Protein AF-A0A7W1NT52-F1 (afdb_monomer_lite)

Structure (mmCIF, N/CA/C/O backbone):
data_AF-A0A7W1NT52-F1
#
_entry.id   AF-A0A7W1NT52-F1
#
loop_
_atom_site.group_PDB
_atom_site.id
_atom_site.type_symbol
_atom_site.label_atom_id
_atom_site.label_alt_id
_atom_site.label_comp_id
_atom_site.label_asym_id
_atom_site.label_entity_id
_atom_site.label_seq_id
_atom_site.pdbx_PDB_ins_code
_atom_site.Cartn_x
_atom_site.Cartn_y
_atom_site.Cartn_z
_atom_site.occupancy
_atom_site.B_iso_or_equiv
_atom_site.auth_seq_id
_atom_site.auth_comp_id
_atom_site.auth_asym_id
_atom_site.auth_atom_id
_atom_site.pdbx_PDB_model_num
ATOM 1 N N . MET A 1 1 ? 29.237 7.570 -41.589 1.00 37.91 1 MET A N 1
ATOM 2 C CA . MET A 1 1 ? 29.027 6.290 -40.876 1.00 37.91 1 MET A CA 1
ATOM 3 C C . MET A 1 1 ? 29.055 6.660 -39.394 1.00 37.91 1 MET A C 1
ATOM 5 O O . MET A 1 1 ? 30.131 6.863 -38.875 1.00 37.91 1 MET A O 1
ATOM 9 N N . LEU A 1 2 ? 27.978 7.107 -38.749 1.00 36.03 2 LEU A N 1
ATOM 10 C CA . LEU A 1 2 ? 26.720 6.442 -38.398 1.00 36.03 2 LEU A CA 1
ATOM 11 C C . LEU A 1 2 ? 25.630 7.530 -38.279 1.00 36.03 2 LEU A C 1
ATOM 13 O O . LEU A 1 2 ? 25.849 8.532 -37.605 1.00 36.03 2 LEU A O 1
ATOM 17 N N . LYS A 1 3 ? 24.495 7.368 -38.970 1.00 36.72 3 LYS A N 1
ATOM 18 C CA . LYS A 1 3 ? 23.335 8.267 -38.841 1.00 36.72 3 LYS A CA 1
ATOM 19 C C . LYS A 1 3 ? 22.674 8.052 -37.479 1.00 36.72 3 LYS A C 1
ATOM 21 O O . LYS A 1 3 ? 22.601 6.914 -37.019 1.00 36.72 3 LYS A O 1
ATOM 26 N N . GLU A 1 4 ? 22.200 9.145 -36.886 1.00 48.59 4 GLU A N 1
ATOM 27 C CA . GLU A 1 4 ? 21.410 9.182 -35.657 1.00 48.59 4 GLU A CA 1
ATOM 28 C C . GLU A 1 4 ? 20.364 8.065 -35.639 1.00 48.59 4 GLU A C 1
ATOM 30 O O . GLU A 1 4 ? 19.497 7.951 -36.507 1.00 48.59 4 GLU A O 1
ATOM 35 N N . MET A 1 5 ? 20.515 7.185 -34.657 1.00 44.88 5 MET A N 1
ATOM 36 C CA . MET A 1 5 ? 19.676 6.018 -34.476 1.00 44.88 5 MET A CA 1
ATOM 37 C C . MET A 1 5 ? 18.491 6.441 -33.606 1.00 44.88 5 MET A C 1
ATOM 39 O O . MET A 1 5 ? 18.629 6.578 -32.393 1.00 44.88 5 MET A O 1
ATOM 43 N N . ASP A 1 6 ? 17.343 6.695 -34.237 1.00 48.03 6 ASP A N 1
ATOM 44 C CA . ASP A 1 6 ? 16.089 7.054 -33.566 1.00 48.03 6 ASP A CA 1
ATOM 45 C C . ASP A 1 6 ? 15.544 5.862 -32.760 1.00 48.03 6 ASP A C 1
ATOM 47 O O . ASP A 1 6 ? 14.789 5.003 -33.234 1.00 48.03 6 ASP A O 1
ATOM 51 N N . TRP A 1 7 ? 15.968 5.813 -31.501 1.00 44.84 7 TRP A N 1
ATOM 52 C CA . TRP A 1 7 ? 15.524 4.833 -30.522 1.00 44.84 7 TRP A CA 1
ATOM 53 C C . TRP A 1 7 ? 14.024 4.948 -30.222 1.00 44.84 7 TRP A C 1
ATOM 55 O O . TRP A 1 7 ? 13.396 3.943 -29.898 1.00 44.84 7 TRP A O 1
ATOM 65 N N . HIS A 1 8 ? 13.394 6.117 -30.354 1.00 46.62 8 HIS A N 1
ATOM 66 C CA . HIS A 1 8 ? 11.992 6.293 -29.962 1.00 46.62 8 HIS A CA 1
ATOM 67 C C . HIS A 1 8 ? 11.011 5.587 -30.903 1.00 46.62 8 HIS A C 1
ATOM 69 O O . HIS A 1 8 ? 9.984 5.074 -30.444 1.00 46.62 8 HIS A O 1
ATOM 75 N N . SER A 1 9 ? 11.342 5.472 -32.187 1.00 50.09 9 SER A N 1
ATOM 76 C CA . SER A 1 9 ? 10.497 4.791 -33.176 1.00 50.09 9 SER A CA 1
ATOM 77 C C . SER A 1 9 ? 10.554 3.260 -33.082 1.00 50.09 9 SER A C 1
ATOM 79 O O . SER A 1 9 ? 9.537 2.592 -33.272 1.00 50.09 9 SER A O 1
ATOM 81 N N . ARG A 1 10 ? 11.699 2.674 -32.700 1.00 51.69 10 ARG A N 1
ATOM 82 C CA . ARG A 1 10 ? 11.870 1.207 -32.592 1.00 51.69 10 ARG A CA 1
ATOM 83 C C . ARG A 1 10 ? 11.274 0.588 -31.325 1.00 51.69 10 ARG A C 1
ATOM 85 O O . ARG A 1 10 ? 10.858 -0.570 -31.346 1.00 51.69 10 ARG A O 1
ATOM 92 N N . LEU A 1 11 ? 11.193 1.336 -30.226 1.00 53.31 11 LEU A N 1
ATOM 93 C CA . LEU A 1 11 ? 10.737 0.793 -28.936 1.00 53.31 11 LEU A CA 1
ATOM 94 C C . LEU A 1 11 ? 9.200 0.708 -28.826 1.00 53.31 11 LEU A C 1
ATOM 96 O O . LEU A 1 11 ? 8.691 0.006 -27.952 1.00 53.31 11 LEU A O 1
ATOM 100 N N . LYS A 1 12 ? 8.445 1.352 -29.732 1.00 50.16 12 LYS A N 1
ATOM 101 C CA . LYS A 1 12 ? 6.966 1.324 -29.748 1.00 50.16 12 LYS A CA 1
ATOM 102 C C . LYS A 1 12 ? 6.375 -0.061 -30.074 1.00 50.16 12 LYS A C 1
ATOM 104 O O . LYS A 1 12 ? 5.257 -0.359 -29.653 1.00 50.16 12 LYS A O 1
ATOM 109 N N . GLY A 1 13 ? 7.124 -0.924 -30.767 1.00 44.62 13 GLY A N 1
ATOM 110 C CA . GLY A 1 13 ? 6.667 -2.252 -31.205 1.00 44.62 13 GLY A CA 1
ATOM 111 C C . GLY A 1 13 ? 7.054 -3.429 -30.301 1.00 44.62 13 GLY A C 1
ATOM 112 O O . GLY A 1 13 ? 6.566 -4.533 -30.512 1.00 44.62 13 GLY A O 1
ATOM 113 N N . CYS A 1 14 ? 7.913 -3.237 -29.294 1.00 45.72 14 CYS A N 1
ATOM 114 C CA . CYS A 1 14 ? 8.490 -4.361 -28.555 1.00 45.72 14 CYS A CA 1
ATOM 115 C C . CYS A 1 14 ? 7.636 -4.739 -27.331 1.00 45.72 14 CYS A C 1
ATOM 117 O O . CYS A 1 14 ? 7.600 -4.005 -26.340 1.00 45.72 14 CYS A O 1
ATOM 119 N N . GLU A 1 15 ? 6.972 -5.899 -27.359 1.00 51.81 15 GLU A N 1
ATOM 120 C CA . GLU A 1 15 ? 6.165 -6.396 -26.227 1.00 51.81 15 GLU A CA 1
ATOM 121 C C . GLU A 1 15 ? 6.958 -6.505 -24.917 1.00 51.81 15 GLU A C 1
ATOM 123 O O . GLU A 1 15 ? 6.442 -6.206 -23.841 1.00 51.81 15 GLU A O 1
ATOM 128 N N . LYS A 1 16 ? 8.254 -6.818 -25.013 1.00 44.66 16 LYS A N 1
ATOM 129 C CA . LYS A 1 16 ? 9.175 -6.897 -23.869 1.00 44.66 16 LYS A CA 1
ATOM 130 C C . LYS A 1 16 ? 9.352 -5.549 -23.157 1.00 44.66 16 LYS A C 1
ATOM 132 O O . LYS A 1 16 ? 9.469 -5.505 -21.936 1.00 44.66 16 LYS A O 1
ATOM 137 N N . ILE A 1 17 ? 9.310 -4.444 -23.904 1.00 50.50 17 ILE A N 1
ATOM 138 C CA . ILE A 1 17 ? 9.387 -3.078 -23.359 1.00 50.50 17 ILE A CA 1
ATOM 139 C C . ILE A 1 17 ? 8.026 -2.642 -22.809 1.00 50.50 17 ILE A C 1
ATOM 141 O O . ILE A 1 17 ? 7.959 -1.983 -21.771 1.00 50.50 17 ILE A O 1
ATOM 145 N N . LYS A 1 18 ? 6.928 -3.072 -23.443 1.00 48.53 18 LYS A N 1
ATOM 146 C CA . LYS A 1 18 ? 5.565 -2.860 -22.928 1.00 48.53 18 LYS A CA 1
ATOM 147 C C . LYS A 1 18 ? 5.356 -3.536 -21.567 1.00 48.53 18 LYS A C 1
ATOM 149 O O . LYS A 1 18 ? 4.701 -2.947 -20.713 1.00 48.53 18 LYS A O 1
ATOM 154 N N . ALA A 1 19 ? 5.942 -4.713 -21.337 1.00 49.25 19 ALA A N 1
ATOM 155 C CA . ALA A 1 19 ? 5.846 -5.437 -20.066 1.00 49.25 19 ALA A CA 1
ATOM 156 C C . ALA A 1 19 ? 6.569 -4.731 -18.901 1.00 49.25 19 ALA A C 1
ATOM 158 O O . ALA 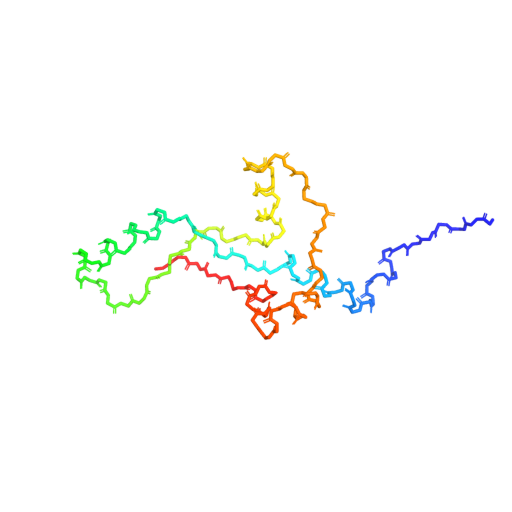A 1 19 ? 6.032 -4.680 -17.801 1.00 49.25 19 ALA A O 1
ATOM 159 N N . VAL A 1 20 ? 7.749 -4.139 -19.136 1.00 52.03 20 VAL A N 1
ATOM 160 C CA . VAL A 1 20 ? 8.455 -3.317 -18.126 1.00 52.03 20 VAL A CA 1
ATOM 161 C C . VAL A 1 20 ? 7.679 -2.027 -17.839 1.00 52.03 20 VAL A C 1
ATOM 163 O O . VAL A 1 20 ? 7.519 -1.634 -16.686 1.00 52.03 20 VAL A O 1
ATOM 166 N N . ARG A 1 21 ? 7.144 -1.384 -18.887 1.00 50.41 21 ARG A N 1
ATOM 167 C CA . ARG A 1 21 ? 6.358 -0.146 -18.769 1.00 50.41 21 ARG A CA 1
ATOM 168 C C . ARG A 1 21 ? 5.003 -0.360 -18.077 1.00 50.41 21 ARG A C 1
ATOM 170 O O . ARG A 1 21 ? 4.521 0.548 -17.409 1.00 50.41 21 ARG A O 1
ATOM 177 N N . ARG A 1 22 ? 4.399 -1.549 -18.202 1.00 53.09 22 ARG A N 1
ATOM 178 C CA . ARG A 1 22 ? 3.128 -1.911 -17.545 1.00 53.09 22 ARG A CA 1
ATOM 179 C C . ARG A 1 22 ? 3.235 -1.921 -16.018 1.00 53.09 22 ARG A C 1
ATOM 181 O O . ARG A 1 22 ? 2.360 -1.361 -15.372 1.00 53.09 22 ARG A O 1
ATOM 188 N N . THR A 1 23 ? 4.313 -2.469 -15.453 1.00 58.84 23 THR A N 1
ATOM 189 C CA . THR A 1 23 ? 4.494 -2.563 -13.992 1.00 58.84 23 THR A CA 1
ATOM 190 C C . THR A 1 23 ? 4.611 -1.190 -13.318 1.00 58.84 23 THR A C 1
ATOM 192 O O . THR A 1 23 ? 4.113 -0.988 -12.213 1.00 58.84 23 THR A O 1
ATOM 195 N N . LEU A 1 24 ? 5.251 -0.225 -13.984 1.00 63.03 24 LEU A N 1
ATOM 196 C CA . LEU A 1 24 ? 5.460 1.126 -13.449 1.00 63.03 24 LEU A CA 1
ATOM 197 C C . LEU A 1 24 ? 4.239 2.051 -13.620 1.00 63.03 24 LEU A C 1
ATOM 199 O O . LEU A 1 24 ? 4.067 2.978 -12.832 1.00 63.03 24 LEU A O 1
ATOM 203 N N . ASN A 1 25 ? 3.359 1.748 -14.579 1.00 68.56 25 ASN A N 1
ATOM 204 C CA . ASN A 1 25 ? 2.112 2.482 -14.826 1.00 68.56 25 ASN A CA 1
ATOM 205 C C . ASN A 1 25 ? 0.897 1.934 -14.056 1.00 68.56 25 ASN A C 1
ATOM 207 O O . ASN A 1 25 ? -0.209 2.451 -14.211 1.00 68.56 25 ASN A O 1
ATOM 211 N N . ALA A 1 26 ? 1.070 0.877 -13.261 1.00 77.44 26 ALA A N 1
ATOM 212 C CA . ALA A 1 26 ? 0.012 0.355 -12.407 1.00 77.44 26 ALA A CA 1
ATOM 213 C C . ALA A 1 26 ? -0.322 1.338 -11.272 1.00 77.44 26 ALA A C 1
ATOM 215 O O . ALA A 1 26 ? 0.555 2.046 -10.776 1.00 77.44 26 ALA A O 1
ATOM 216 N N . TRP A 1 27 ? -1.584 1.371 -10.841 1.00 81.19 27 TRP A N 1
ATOM 217 C CA . TRP A 1 27 ? -2.010 2.197 -9.709 1.00 81.19 27 TRP A CA 1
ATOM 218 C C . TRP A 1 27 ? -1.640 1.547 -8.378 1.00 81.19 27 TRP A C 1
ATOM 220 O O . TRP A 1 27 ? -1.895 0.363 -8.166 1.00 81.19 27 TRP A O 1
ATOM 230 N N . ARG A 1 28 ? -1.096 2.338 -7.455 1.00 79.38 28 ARG A N 1
ATOM 231 C CA . ARG A 1 28 ? -0.859 1.948 -6.065 1.00 79.38 28 ARG A CA 1
ATOM 232 C C . ARG A 1 28 ? -1.854 2.667 -5.169 1.00 79.38 28 ARG A C 1
ATOM 234 O O . ARG A 1 28 ? -1.757 3.874 -4.956 1.00 79.38 28 ARG A O 1
ATOM 241 N N . SER A 1 29 ? -2.777 1.890 -4.619 1.00 77.06 29 SER A N 1
ATOM 242 C CA . SER A 1 29 ? -3.595 2.313 -3.486 1.00 77.06 29 SER A CA 1
ATOM 243 C C . SER A 1 29 ? -2.806 1.981 -2.221 1.00 77.06 29 SER A C 1
ATOM 245 O O . SER A 1 29 ? -2.805 0.837 -1.779 1.00 77.06 29 SER A O 1
ATOM 247 N N . TRP A 1 30 ? -2.009 2.940 -1.750 1.00 79.50 30 TRP A N 1
ATOM 248 C CA . TRP A 1 30 ? -1.205 2.815 -0.531 1.00 79.50 30 T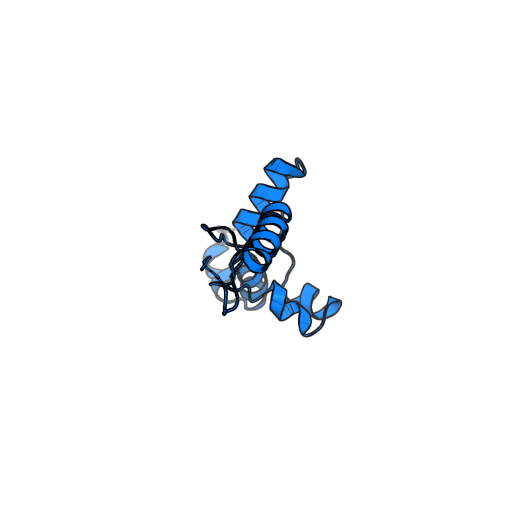RP A CA 1
ATOM 249 C C . TRP A 1 30 ? -1.928 3.505 0.627 1.00 79.50 30 TRP A C 1
ATOM 251 O O . TRP A 1 30 ? -2.698 4.428 0.385 1.00 79.50 30 TRP A O 1
ATOM 261 N N . SER A 1 31 ? -1.654 3.091 1.853 1.00 82.81 31 SER A N 1
ATOM 262 C CA . SER A 1 31 ? -2.137 3.690 3.098 1.00 82.81 31 SER A CA 1
ATOM 263 C C . SER A 1 31 ? -1.048 3.538 4.152 1.00 82.81 31 SER A C 1
ATOM 265 O O . SER A 1 31 ? -0.210 2.627 4.077 1.00 82.81 31 SER A O 1
ATOM 267 N N . HIS A 1 32 ? -1.016 4.442 5.126 1.00 85.00 32 HIS A N 1
ATOM 268 C CA . HIS A 1 32 ? -0.115 4.284 6.256 1.00 85.00 32 HIS A CA 1
ATOM 269 C C . HIS A 1 32 ? -0.703 3.289 7.263 1.00 85.00 32 HIS A C 1
ATOM 271 O O . HIS A 1 32 ? -1.901 3.296 7.532 1.00 85.00 32 HIS A O 1
ATOM 277 N N . ILE A 1 33 ? 0.139 2.462 7.890 1.00 86.88 33 ILE A N 1
ATOM 278 C CA . ILE A 1 33 ? -0.333 1.437 8.839 1.00 86.88 33 ILE A CA 1
ATOM 279 C C . ILE A 1 33 ? -1.104 2.028 10.030 1.00 86.88 33 ILE A C 1
ATOM 281 O O . ILE A 1 33 ? -1.995 1.386 10.572 1.00 86.88 33 ILE A O 1
ATOM 285 N N . THR A 1 34 ? -0.809 3.265 10.435 1.00 86.06 34 THR A N 1
ATOM 286 C CA . THR A 1 34 ? -1.578 3.919 11.507 1.00 86.06 34 THR A CA 1
ATOM 287 C C . THR A 1 34 ? -2.972 4.335 11.050 1.00 86.06 34 THR A C 1
ATOM 289 O O . THR A 1 34 ? -3.875 4.363 11.876 1.00 86.06 34 THR A O 1
ATOM 292 N N . GLU A 1 35 ? -3.154 4.656 9.765 1.00 85.25 35 GLU A N 1
ATOM 293 C CA . GLU A 1 35 ? -4.470 4.964 9.195 1.00 85.25 35 GLU A CA 1
ATOM 294 C C . GLU A 1 35 ? -5.331 3.698 9.162 1.00 85.25 35 GLU A C 1
ATOM 296 O O . GLU A 1 35 ? -6.494 3.751 9.544 1.00 85.25 35 GLU A O 1
ATOM 301 N N . GLU A 1 36 ? -4.739 2.548 8.819 1.00 88.06 36 GLU A N 1
ATOM 302 C CA . GLU A 1 36 ? -5.395 1.233 8.896 1.00 88.06 36 GLU A CA 1
ATOM 303 C C . GLU A 1 36 ? -5.878 0.921 10.315 1.00 88.06 36 GLU A C 1
ATOM 305 O O . GLU A 1 36 ? -7.047 0.613 10.538 1.00 88.06 36 GLU A O 1
ATOM 310 N N . VAL A 1 37 ? -4.982 1.030 11.302 1.00 90.19 37 VAL A N 1
ATOM 311 C CA . VAL A 1 37 ? -5.311 0.745 12.706 1.00 90.19 37 VAL A CA 1
ATOM 312 C C . VAL A 1 37 ? -6.387 1.699 13.221 1.00 90.19 37 VAL A C 1
ATOM 314 O O . VAL A 1 37 ? -7.324 1.256 13.882 1.00 90.19 37 VAL A O 1
ATOM 317 N N . ALA A 1 38 ? -6.294 2.989 12.893 1.00 88.62 38 ALA A N 1
ATOM 318 C CA . ALA A 1 38 ? -7.310 3.968 13.261 1.00 88.62 38 ALA A CA 1
ATOM 319 C C . ALA A 1 38 ? -8.672 3.654 12.622 1.00 88.62 38 ALA A C 1
ATOM 321 O O . ALA A 1 38 ? -9.698 3.792 13.284 1.00 88.62 38 ALA A O 1
ATOM 322 N N . LEU A 1 39 ? -8.690 3.186 11.370 1.00 89.19 39 LEU A N 1
ATOM 323 C CA . LEU A 1 39 ? -9.924 2.803 10.688 1.00 89.19 39 LEU A CA 1
ATOM 324 C C . LEU A 1 39 ? -10.561 1.557 11.310 1.00 89.19 39 LEU A C 1
ATOM 326 O O . LEU A 1 39 ? -11.780 1.515 11.459 1.00 89.19 39 LEU A O 1
ATOM 330 N N . TYR A 1 40 ? -9.760 0.570 11.727 1.00 89.62 40 TYR A N 1
ATOM 331 C CA . TYR A 1 40 ? -10.274 -0.583 12.470 1.00 89.62 40 TYR A CA 1
ATOM 332 C C . TYR A 1 40 ? -10.886 -0.173 13.808 1.00 89.62 40 TYR A C 1
ATOM 334 O O . TYR A 1 40 ? -11.973 -0.637 14.139 1.00 89.62 40 TYR A O 1
ATOM 342 N N . LEU A 1 41 ? -10.223 0.709 14.561 1.00 92.44 41 LEU A N 1
ATOM 343 C CA . LEU A 1 41 ? -10.770 1.227 15.818 1.00 92.44 41 LEU A CA 1
ATOM 344 C C . LEU A 1 41 ? -12.088 1.976 15.582 1.00 92.44 41 LEU A C 1
ATOM 346 O O . LEU A 1 41 ? -13.074 1.687 16.251 1.00 92.44 41 LEU A O 1
ATOM 350 N N . PHE A 1 42 ? -12.143 2.841 14.567 1.00 90.00 42 PHE A N 1
ATOM 351 C CA . PHE A 1 42 ? -13.369 3.536 14.169 1.00 90.00 42 PHE A CA 1
ATOM 352 C C . PHE A 1 42 ? -14.507 2.564 13.817 1.00 90.00 42 PHE A C 1
ATOM 354 O O . PHE A 1 42 ? -15.627 2.732 14.292 1.00 90.00 42 PHE A O 1
ATOM 361 N N . ALA A 1 43 ? -14.219 1.525 13.030 1.00 90.44 43 ALA A N 1
ATOM 362 C CA . ALA A 1 43 ? -15.209 0.523 12.638 1.00 90.44 43 ALA A CA 1
ATOM 363 C C . ALA A 1 43 ? -15.733 -0.306 13.821 1.00 90.44 43 ALA A C 1
ATOM 365 O O . ALA A 1 43 ? -16.872 -0.765 13.790 1.00 90.44 43 ALA A O 1
ATOM 366 N N . LEU A 1 44 ? -14.917 -0.508 14.859 1.00 91.19 44 LEU A N 1
ATOM 367 C CA . LEU A 1 44 ? -15.326 -1.205 16.080 1.00 91.19 44 LEU A CA 1
ATOM 368 C C . LEU A 1 44 ? -16.144 -0.314 17.027 1.00 91.19 44 LEU A C 1
ATOM 370 O O . LEU A 1 44 ? -16.982 -0.827 17.767 1.00 91.19 44 LEU A O 1
ATOM 374 N N . GLU A 1 45 ? -15.903 0.997 17.025 1.00 93.31 45 GLU A N 1
ATOM 375 C CA . GLU A 1 45 ? -16.577 1.960 17.906 1.00 93.31 45 GLU A CA 1
ATOM 376 C C . GLU A 1 45 ? -17.912 2.464 17.338 1.00 93.31 45 GLU A C 1
ATOM 378 O O . GLU A 1 45 ? -18.861 2.695 18.092 1.00 93.31 45 GLU A O 1
ATOM 383 N N . ASP A 1 46 ? -18.015 2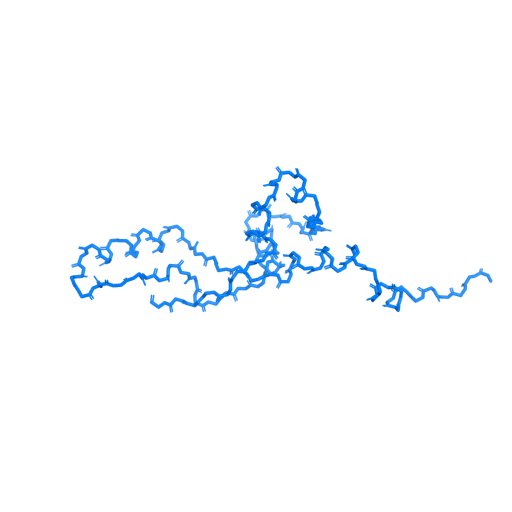.625 16.018 1.00 90.50 46 ASP A N 1
ATOM 384 C CA . ASP A 1 46 ? -19.199 3.173 15.360 1.00 90.50 46 ASP A CA 1
ATOM 385 C C . ASP A 1 46 ? -20.094 2.073 14.772 1.00 90.50 46 ASP A C 1
ATOM 387 O O . ASP A 1 46 ? -19.863 1.562 13.678 1.00 90.50 46 ASP A O 1
ATOM 391 N N . GLN A 1 47 ? -21.196 1.767 15.465 1.00 87.12 47 GLN A N 1
ATOM 392 C CA . GLN A 1 47 ? -22.183 0.768 15.027 1.00 87.12 47 GLN A CA 1
ATOM 393 C C . GLN A 1 47 ? -22.899 1.112 13.706 1.00 87.12 47 GLN A C 1
ATOM 395 O O . GLN A 1 47 ? -23.654 0.288 13.188 1.00 87.12 47 GLN A O 1
ATOM 400 N N . ARG A 1 48 ? -22.709 2.317 13.151 1.00 89.94 48 ARG A N 1
ATOM 401 C CA . ARG A 1 48 ? -23.226 2.681 11.820 1.00 89.94 48 ARG A CA 1
ATOM 402 C C . ARG A 1 48 ? -22.381 2.086 10.694 1.00 89.94 48 ARG A C 1
ATOM 404 O O . ARG A 1 48 ? -22.869 1.985 9.566 1.00 89.94 48 ARG A O 1
ATOM 411 N N . VAL A 1 49 ? -21.141 1.686 10.980 1.00 86.81 49 VAL A N 1
ATOM 412 C CA . VAL A 1 49 ? -20.282 0.983 10.025 1.00 86.81 49 VAL A CA 1
ATOM 413 C C . VAL A 1 49 ? -20.831 -0.428 9.833 1.00 86.81 49 VAL A C 1
ATOM 415 O O . VAL A 1 49 ? -20.775 -1.266 10.726 1.00 86.81 49 VAL A O 1
ATOM 418 N N . SER A 1 50 ? -21.412 -0.671 8.661 1.00 81.81 50 SER A N 1
ATOM 419 C CA . SER A 1 50 ? -22.096 -1.929 8.322 1.00 81.81 50 SER A CA 1
ATOM 420 C C . SER A 1 50 ? -21.535 -2.611 7.072 1.00 81.81 50 SER A C 1
ATOM 422 O O . SER A 1 50 ? -21.773 -3.799 6.872 1.00 81.81 50 SER A O 1
ATOM 424 N N . ASP A 1 51 ? -20.737 -1.889 6.283 1.00 84.88 51 ASP A N 1
ATOM 425 C CA . ASP A 1 51 ? -20.102 -2.353 5.051 1.00 84.88 51 ASP A CA 1
ATOM 426 C C . ASP A 1 51 ? -18.575 -2.176 5.113 1.00 84.88 51 ASP A C 1
ATOM 428 O O . ASP A 1 51 ? -18.033 -1.512 5.999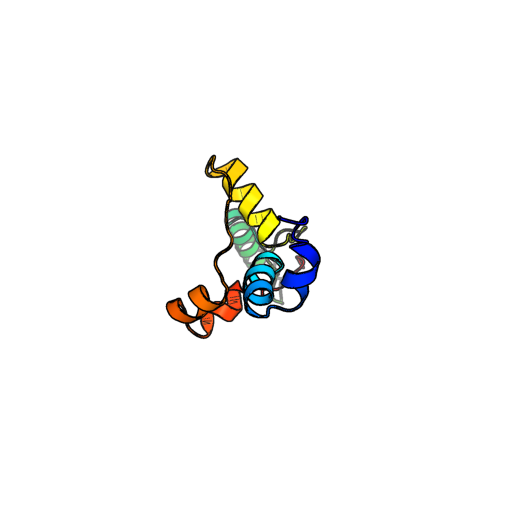 1.00 84.88 51 ASP A O 1
ATOM 432 N N . GLY A 1 52 ? -17.859 -2.783 4.162 1.00 83.25 52 GLY A N 1
ATOM 433 C CA . GLY A 1 52 ? -16.401 -2.690 4.084 1.00 83.25 52 GLY A CA 1
ATOM 434 C C . GLY A 1 52 ? -15.909 -1.267 3.800 1.00 83.25 52 GLY A C 1
ATOM 435 O O . GLY A 1 52 ? -16.366 -0.627 2.854 1.00 83.25 52 GLY A O 1
ATOM 436 N N . LEU A 1 53 ? -14.930 -0.808 4.584 1.00 84.31 53 LEU A N 1
ATOM 437 C CA . LEU A 1 53 ? -14.278 0.493 4.419 1.00 84.31 53 LEU A CA 1
ATOM 438 C C . LEU A 1 53 ? -12.985 0.361 3.608 1.00 84.31 53 LEU A C 1
ATOM 440 O O . LEU A 1 53 ? -12.215 -0.587 3.792 1.00 84.31 53 LEU A O 1
ATOM 444 N N . ASN A 1 54 ? -12.716 1.327 2.726 1.00 84.31 54 ASN A N 1
ATOM 445 C CA . ASN A 1 54 ? -11.478 1.341 1.945 1.00 84.31 54 ASN A CA 1
ATOM 446 C C . ASN A 1 54 ? -10.394 2.138 2.665 1.00 84.31 54 ASN A C 1
ATOM 448 O O . ASN A 1 54 ? -10.315 3.363 2.542 1.00 84.31 54 ASN A O 1
ATOM 452 N N . ALA A 1 55 ? -9.498 1.423 3.330 1.00 81.50 55 ALA A N 1
ATOM 453 C CA . ALA A 1 55 ? -8.308 1.990 3.938 1.00 81.50 55 ALA A CA 1
ATOM 454 C C . ALA A 1 55 ? -7.242 2.284 2.865 1.00 81.50 55 ALA A C 1
ATOM 456 O O . ALA A 1 55 ? -6.337 1.507 2.581 1.00 81.50 55 ALA A O 1
ATOM 457 N N . THR A 1 56 ? -7.416 3.388 2.145 1.00 81.81 56 THR A N 1
ATOM 458 C CA . THR A 1 56 ? -6.499 3.796 1.072 1.00 81.81 56 THR A CA 1
ATOM 459 C C . THR A 1 56 ? -6.298 5.298 1.120 1.00 81.81 56 THR A C 1
ATOM 461 O O . THR A 1 56 ? -7.233 6.041 1.414 1.00 81.81 56 THR A O 1
ATOM 464 N N . ALA A 1 57 ? -5.089 5.766 0.818 1.00 80.31 57 ALA A N 1
ATOM 465 C CA . ALA A 1 57 ? -4.804 7.189 0.765 1.00 80.31 57 ALA A CA 1
ATOM 466 C C . ALA A 1 57 ? -5.712 7.884 -0.273 1.00 80.31 57 ALA A C 1
ATOM 468 O O . ALA A 1 57 ? -5.960 7.334 -1.351 1.00 80.31 57 ALA A O 1
ATOM 469 N N . PRO A 1 58 ? -6.160 9.124 -0.004 1.00 76.69 58 PRO A N 1
ATOM 470 C CA . PRO A 1 58 ? -7.124 9.839 -0.846 1.00 76.69 58 PRO A CA 1
ATOM 471 C C . PRO A 1 58 ? -6.615 10.134 -2.260 1.00 76.69 58 PRO A C 1
ATOM 473 O O . PRO A 1 58 ? -7.408 10.308 -3.183 1.00 76.69 58 PRO A O 1
ATOM 476 N N . ASN A 1 59 ? -5.295 10.158 -2.443 1.00 80.31 59 ASN A N 1
ATOM 477 C CA . ASN A 1 59 ? -4.644 10.422 -3.718 1.00 80.31 59 ASN A CA 1
ATOM 478 C C . ASN A 1 59 ? -3.807 9.204 -4.133 1.00 80.31 59 ASN A C 1
ATOM 480 O O . ASN A 1 59 ? -2.600 9.182 -3.875 1.00 80.31 59 ASN A O 1
ATOM 484 N N . PRO A 1 60 ? -4.415 8.174 -4.754 1.00 80.12 60 PRO A N 1
ATOM 485 C CA . PRO A 1 60 ? -3.660 7.051 -5.291 1.00 80.12 60 PRO A CA 1
ATOM 486 C C . PRO A 1 60 ? -2.703 7.556 -6.373 1.00 80.12 60 PRO A C 1
ATOM 488 O O . PRO A 1 60 ? -3.074 8.374 -7.216 1.00 80.12 60 PRO A O 1
ATOM 491 N N . ILE A 1 61 ? -1.476 7.048 -6.360 1.00 83.56 61 ILE A N 1
ATOM 492 C CA . ILE A 1 61 ? -0.417 7.417 -7.306 1.00 83.56 61 ILE A CA 1
ATOM 493 C C . ILE A 1 61 ? 0.003 6.198 -8.121 1.00 83.56 61 ILE A C 1
ATOM 495 O O . ILE A 1 61 ? -0.257 5.054 -7.739 1.00 83.56 61 ILE A O 1
ATOM 499 N N . ILE A 1 62 ? 0.645 6.418 -9.265 1.00 84.25 62 ILE A N 1
ATOM 500 C CA . ILE A 1 62 ? 1.193 5.306 -10.051 1.00 84.25 62 ILE A CA 1
ATOM 501 C C . ILE A 1 62 ? 2.447 4.734 -9.378 1.00 84.25 62 ILE A C 1
ATOM 503 O O . ILE A 1 62 ? 3.175 5.442 -8.675 1.00 84.25 62 ILE A O 1
ATOM 507 N N . SER A 1 63 ? 2.716 3.449 -9.603 1.00 81.56 63 SER A N 1
ATOM 508 C CA . SER A 1 63 ? 3.840 2.714 -9.010 1.00 81.56 63 SER A CA 1
ATOM 509 C C . SER A 1 63 ? 5.192 3.398 -9.210 1.00 81.56 63 SER A C 1
ATOM 511 O O . SER A 1 63 ? 6.016 3.369 -8.297 1.00 81.56 63 SER A O 1
ATOM 513 N N . GLU A 1 64 ? 5.417 4.044 -10.357 1.00 80.81 64 GLU A N 1
ATOM 514 C CA . GLU A 1 64 ? 6.62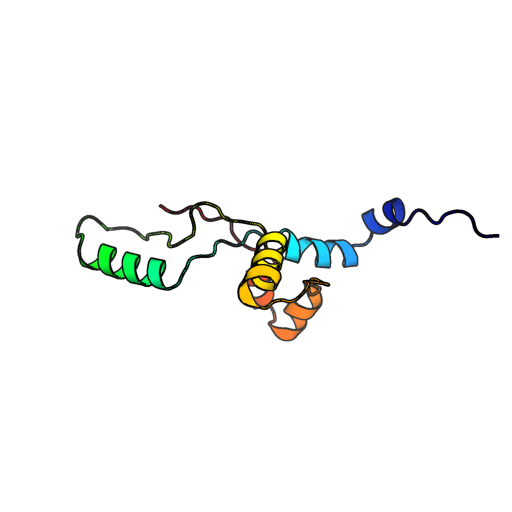4 4.839 -10.618 1.00 80.81 64 GLU A CA 1
ATOM 515 C C . GLU A 1 64 ? 6.791 5.998 -9.627 1.00 80.81 64 GLU A C 1
ATOM 517 O O . GLU A 1 64 ? 7.841 6.141 -9.002 1.00 80.81 64 GLU A O 1
ATOM 522 N N . GLN A 1 65 ? 5.736 6.792 -9.436 1.00 83.25 65 GLN A N 1
ATOM 523 C CA . GLN A 1 65 ? 5.737 7.920 -8.505 1.00 83.25 65 GLN A CA 1
ATOM 524 C C . GLN A 1 65 ? 5.927 7.438 -7.069 1.00 83.25 65 GLN A C 1
ATOM 526 O O . GLN A 1 65 ? 6.725 8.009 -6.329 1.00 83.25 65 GLN A O 1
ATOM 531 N N . PHE A 1 66 ? 5.248 6.353 -6.688 1.00 83.56 66 PHE A N 1
ATOM 532 C CA . PHE A 1 66 ? 5.408 5.750 -5.366 1.00 83.56 66 PHE A CA 1
ATOM 533 C C . PHE A 1 66 ? 6.854 5.310 -5.115 1.00 83.56 66 PHE A C 1
ATOM 535 O O . PHE A 1 66 ? 7.429 5.635 -4.078 1.00 83.56 66 PHE A O 1
ATOM 542 N N . ALA A 1 67 ? 7.460 4.603 -6.072 1.00 81.50 67 ALA A N 1
ATOM 543 C CA . ALA A 1 67 ? 8.831 4.124 -5.948 1.00 81.50 67 ALA A CA 1
ATOM 544 C C . ALA A 1 67 ? 9.840 5.279 -5.856 1.00 81.50 67 ALA A C 1
ATOM 546 O O . ALA A 1 67 ? 10.770 5.200 -5.057 1.00 81.50 67 ALA A O 1
ATOM 547 N N . ASN A 1 68 ? 9.632 6.361 -6.612 1.00 83.00 68 ASN A N 1
ATOM 548 C CA . ASN A 1 68 ? 10.482 7.552 -6.554 1.00 83.00 68 ASN A CA 1
ATOM 549 C C . ASN A 1 68 ? 10.353 8.287 -5.213 1.00 83.00 68 ASN A C 1
ATOM 551 O O . ASN A 1 68 ? 11.368 8.633 -4.612 1.00 83.00 68 ASN A O 1
ATOM 555 N N . HIS A 1 69 ? 9.130 8.480 -4.706 1.00 85.94 69 HIS A N 1
ATOM 556 C CA . HIS A 1 69 ? 8.924 9.086 -3.389 1.00 85.94 69 HIS A CA 1
ATOM 557 C C . HIS A 1 69 ? 9.576 8.253 -2.286 1.00 85.94 69 HIS A C 1
ATOM 559 O O . HIS A 1 69 ? 10.308 8.797 -1.465 1.00 85.94 69 HIS A O 1
ATOM 565 N N . LEU A 1 70 ? 9.382 6.932 -2.299 1.00 84.62 70 LEU A N 1
ATOM 566 C CA . LEU A 1 70 ? 9.991 6.037 -1.318 1.00 84.62 70 LEU A CA 1
ATOM 567 C C . LEU A 1 70 ? 11.524 6.077 -1.390 1.00 84.62 70 LEU A C 1
ATOM 569 O O . LEU A 1 70 ? 12.198 6.168 -0.363 1.00 84.62 70 LEU A O 1
ATOM 573 N N . SER A 1 71 ? 12.089 6.022 -2.599 1.00 83.75 71 SER A N 1
ATOM 574 C CA . SER A 1 71 ? 13.538 5.978 -2.769 1.00 83.75 71 SER A CA 1
ATOM 575 C C . SER A 1 71 ? 14.200 7.282 -2.329 1.00 83.75 71 SER A C 1
ATOM 577 O O . SER A 1 71 ? 15.222 7.238 -1.650 1.00 83.75 71 SER A O 1
ATOM 579 N N . MET A 1 72 ? 13.608 8.430 -2.668 1.00 84.44 72 MET A N 1
ATOM 580 C CA . MET A 1 72 ? 14.146 9.746 -2.330 1.00 84.44 72 MET A CA 1
ATOM 581 C C . MET A 1 72 ? 13.912 10.115 -0.865 1.00 84.44 72 MET A C 1
ATOM 583 O O . MET A 1 72 ? 14.853 10.526 -0.194 1.00 84.44 72 MET A O 1
ATOM 587 N N . ALA A 1 73 ? 12.679 9.973 -0.371 1.00 84.50 73 ALA A N 1
ATOM 588 C CA . ALA A 1 73 ? 12.284 10.492 0.938 1.00 84.50 73 ALA A CA 1
ATOM 589 C C . ALA A 1 73 ? 12.648 9.563 2.102 1.00 84.50 73 ALA A C 1
ATOM 591 O O . ALA A 1 73 ? 12.865 10.044 3.209 1.00 84.50 73 ALA A O 1
ATOM 592 N N . VAL A 1 74 ? 12.711 8.246 1.871 1.00 82.94 74 VAL A N 1
ATOM 593 C CA . VAL A 1 74 ? 12.933 7.260 2.945 1.00 82.94 74 VAL A CA 1
ATOM 594 C C . VAL A 1 74 ? 14.293 6.584 2.819 1.00 82.94 74 VAL A C 1
ATOM 596 O O . VAL A 1 74 ? 15.006 6.443 3.807 1.00 82.94 74 VAL A O 1
ATOM 599 N N . LEU A 1 75 ? 14.672 6.157 1.611 1.00 82.56 75 LEU A N 1
ATOM 600 C CA . LEU A 1 75 ? 15.871 5.330 1.413 1.00 82.56 75 LEU A CA 1
ATOM 601 C C . LEU A 1 75 ? 17.127 6.122 1.021 1.00 82.56 75 LEU A C 1
ATOM 603 O O . LEU A 1 75 ? 18.216 5.548 1.026 1.00 82.56 75 LEU A O 1
ATOM 607 N N . GLY A 1 76 ? 16.994 7.398 0.642 1.00 78.81 76 GLY A N 1
ATOM 608 C CA . GLY A 1 76 ? 18.100 8.237 0.169 1.00 78.81 76 GLY A CA 1
ATOM 609 C C . GLY A 1 76 ? 18.784 7.722 -1.106 1.00 78.81 76 GLY A C 1
ATOM 610 O O . GLY A 1 76 ? 19.975 7.951 -1.304 1.00 78.81 76 GLY A O 1
ATOM 611 N N . LYS A 1 77 ? 18.069 6.980 -1.961 1.00 74.31 77 LYS A N 1
ATOM 612 C CA . LYS A 1 77 ? 18.610 6.343 -3.175 1.00 74.31 77 LYS A CA 1
ATOM 613 C C . LYS A 1 77 ? 17.851 6.772 -4.425 1.00 74.31 77 LYS A C 1
ATOM 615 O O . LYS A 1 77 ? 16.644 7.013 -4.398 1.00 74.31 77 LYS A O 1
ATOM 620 N N . THR A 1 78 ? 18.554 6.816 -5.554 1.00 69.88 78 THR A N 1
ATOM 621 C CA . THR A 1 78 ? 17.938 7.047 -6.863 1.00 69.88 78 THR A CA 1
ATOM 622 C C . THR A 1 78 ? 17.311 5.752 -7.380 1.00 69.88 78 THR A C 1
ATOM 624 O O . THR A 1 78 ? 17.948 4.698 -7.440 1.00 69.88 78 THR A O 1
ATOM 627 N N . ASN A 1 79 ? 16.033 5.814 -7.748 1.00 68.69 79 ASN A N 1
ATOM 628 C CA . ASN A 1 79 ? 15.324 4.687 -8.339 1.00 68.69 79 ASN A CA 1
ATOM 629 C C . ASN A 1 79 ? 15.707 4.567 -9.822 1.00 68.69 79 ASN A C 1
ATOM 631 O O . ASN A 1 79 ? 15.350 5.429 -10.620 1.00 68.69 79 ASN A O 1
ATOM 635 N N . THR A 1 80 ? 16.478 3.542 -10.200 1.00 57.44 80 THR A N 1
ATOM 636 C CA . THR A 1 80 ? 17.114 3.505 -11.534 1.00 57.44 80 THR A CA 1
ATOM 637 C C . THR A 1 80 ? 16.660 2.387 -12.467 1.00 57.44 80 THR A C 1
ATOM 639 O O . THR A 1 80 ? 17.130 2.369 -13.602 1.00 57.44 80 THR A O 1
ATOM 642 N N . LYS A 1 81 ? 15.726 1.501 -12.088 1.00 63.44 81 LYS A N 1
ATOM 643 C CA . LYS A 1 81 ? 15.057 0.571 -13.026 1.00 63.44 81 LYS A CA 1
ATOM 644 C C . LYS A 1 81 ? 13.870 -0.143 -12.376 1.00 63.44 81 LYS A C 1
ATOM 646 O O . LYS A 1 81 ? 14.010 -0.744 -11.316 1.00 63.44 81 LYS A O 1
ATOM 651 N N . GLY A 1 82 ? 12.726 -0.148 -13.061 1.00 62.97 82 GLY A N 1
ATOM 652 C CA . GLY A 1 82 ? 11.613 -1.037 -12.728 1.00 62.97 82 GLY A CA 1
ATOM 653 C C . GLY A 1 82 ? 11.938 -2.490 -13.077 1.00 62.97 82 GLY A C 1
ATOM 654 O O . GLY A 1 82 ? 12.558 -2.763 -14.107 1.00 62.97 82 GLY A O 1
ATOM 655 N N . PHE A 1 83 ? 11.507 -3.429 -12.235 1.00 66.44 83 PHE A N 1
ATOM 656 C CA . PHE A 1 83 ? 11.633 -4.855 -12.529 1.00 66.44 83 PHE A CA 1
ATOM 657 C C . PHE A 1 83 ? 10.695 -5.249 -13.687 1.00 66.44 83 PHE A C 1
ATOM 659 O O . PHE A 1 83 ? 9.503 -4.921 -13.651 1.00 66.44 83 PHE A O 1
ATOM 666 N N . PRO A 1 84 ? 11.186 -5.967 -14.715 1.00 73.81 84 PRO A N 1
ATOM 667 C CA . PRO A 1 84 ? 10.333 -6.524 -15.757 1.00 73.81 84 PRO A CA 1
ATOM 668 C C . PRO A 1 84 ? 9.250 -7.425 -15.161 1.00 73.81 84 PRO A C 1
ATOM 670 O O . PRO A 1 84 ? 9.559 -8.307 -14.361 1.00 73.81 84 PRO A O 1
ATOM 673 N N . GLY A 1 85 ? 7.997 -7.264 -15.604 1.00 72.31 85 GLY A N 1
ATOM 674 C CA . GLY A 1 85 ? 6.872 -8.079 -15.122 1.00 72.31 85 GLY A CA 1
ATOM 675 C C . GLY A 1 85 ? 7.100 -9.591 -15.259 1.00 72.31 85 GLY A C 1
ATOM 676 O O . GLY A 1 85 ? 6.663 -10.356 -14.408 1.00 72.31 85 GLY A O 1
ATOM 677 N N . ILE A 1 86 ? 7.875 -10.018 -16.262 1.00 75.69 86 ILE A N 1
ATOM 678 C CA . ILE A 1 86 ? 8.263 -11.422 -16.475 1.00 75.69 86 ILE A CA 1
ATOM 679 C C . ILE A 1 86 ? 9.080 -11.971 -15.296 1.00 75.69 86 ILE A C 1
ATOM 681 O O . ILE A 1 86 ? 8.859 -13.101 -14.878 1.00 75.69 86 ILE A O 1
ATOM 685 N N . ILE A 1 87 ? 9.995 -11.176 -14.730 1.00 81.75 87 ILE A N 1
ATOM 686 C CA . ILE A 1 87 ? 10.806 -11.612 -13.583 1.00 81.75 87 ILE A CA 1
ATOM 687 C C . ILE A 1 87 ? 9.907 -11.822 -12.363 1.00 81.75 87 ILE A C 1
ATOM 689 O O . ILE A 1 87 ? 10.050 -12.821 -11.667 1.00 81.75 87 ILE A O 1
ATOM 693 N N . LEU A 1 88 ? 8.933 -10.933 -12.144 1.00 79.19 88 LEU A N 1
ATOM 694 C CA . LEU A 1 88 ? 7.953 -11.102 -11.069 1.00 79.19 88 LEU A CA 1
ATOM 695 C C . LEU A 1 88 ? 7.127 -12.380 -11.254 1.00 79.19 88 LEU A C 1
ATOM 697 O O . LEU A 1 88 ? 6.937 -13.103 -10.287 1.00 79.19 88 LEU A O 1
ATOM 701 N N . HIS A 1 89 ? 6.701 -12.698 -12.479 1.00 82.81 89 HIS A N 1
ATOM 702 C CA . HIS A 1 89 ? 5.947 -13.925 -12.767 1.00 82.81 89 HIS A CA 1
ATOM 703 C C . HIS A 1 89 ? 6.776 -15.196 -12.556 1.00 82.81 89 HIS A C 1
ATOM 705 O O . HIS A 1 89 ? 6.243 -16.197 -12.094 1.00 82.81 89 HIS A O 1
ATOM 711 N N . ILE A 1 90 ? 8.079 -15.167 -12.849 1.00 85.94 90 ILE A N 1
ATOM 712 C CA . ILE A 1 90 ? 8.972 -16.303 -12.572 1.00 85.94 90 ILE A CA 1
ATOM 713 C C . ILE A 1 90 ? 9.128 -16.517 -11.061 1.00 85.94 90 ILE A C 1
ATOM 715 O O . ILE A 1 90 ? 9.136 -17.655 -10.604 1.00 85.94 90 ILE A O 1
ATOM 719 N N . LEU A 1 91 ? 9.247 -15.435 -10.285 1.00 87.44 91 LEU A N 1
ATOM 720 C CA . LEU A 1 91 ? 9.490 -15.508 -8.841 1.00 87.44 91 LEU A CA 1
ATOM 721 C C . LEU A 1 91 ? 8.223 -15.792 -8.021 1.00 87.44 91 LEU A C 1
ATOM 723 O O . LEU A 1 91 ? 8.292 -16.489 -7.015 1.00 87.44 91 LEU A O 1
ATOM 727 N N . LEU A 1 92 ? 7.088 -15.217 -8.421 1.00 84.62 92 LEU A N 1
ATOM 728 C CA . LEU A 1 92 ? 5.844 -15.191 -7.641 1.00 84.62 92 LEU A CA 1
ATOM 729 C C . LEU A 1 92 ? 4.696 -15.957 -8.314 1.00 84.62 92 LEU A C 1
ATOM 731 O O . LEU A 1 92 ? 3.615 -16.078 -7.735 1.00 84.62 92 LEU A O 1
ATOM 735 N N . GLY A 1 93 ? 4.890 -16.456 -9.538 1.00 84.56 93 GLY A N 1
ATOM 736 C CA . GLY A 1 93 ? 3.837 -17.123 -10.298 1.00 84.56 93 GLY A CA 1
ATOM 737 C C . GLY A 1 93 ? 2.643 -16.192 -10.568 1.00 84.56 93 GLY A C 1
ATOM 738 O O . GLY A 1 93 ? 2.835 -14.991 -10.778 1.00 84.56 93 GLY A O 1
ATOM 739 N N . PRO A 1 94 ? 1.399 -16.707 -10.524 1.00 82.75 94 PRO A N 1
ATOM 740 C CA . PRO A 1 94 ? 0.183 -15.911 -10.729 1.00 82.75 94 PRO A CA 1
ATOM 741 C C . PRO A 1 94 ? 0.007 -14.745 -9.742 1.00 82.75 94 PRO A C 1
ATOM 743 O O . PRO A 1 94 ? -0.672 -13.773 -10.051 1.00 82.75 94 PRO A O 1
ATOM 746 N N . ALA A 1 95 ? 0.640 -14.788 -8.562 1.00 81.81 95 ALA A N 1
ATOM 747 C CA . ALA A 1 95 ? 0.564 -13.689 -7.595 1.00 81.81 95 ALA A CA 1
ATOM 748 C C . ALA A 1 95 ? 1.260 -12.409 -8.093 1.00 81.81 95 ALA A C 1
ATOM 750 O O . ALA A 1 95 ? 0.974 -11.317 -7.598 1.00 81.81 95 ALA A O 1
ATOM 751 N N . ALA A 1 96 ? 2.135 -12.516 -9.100 1.00 80.75 96 ALA A N 1
ATOM 752 C CA . ALA A 1 96 ? 2.743 -11.366 -9.758 1.00 80.75 96 ALA A CA 1
ATOM 753 C C . ALA A 1 96 ? 1.701 -10.417 -10.362 1.00 80.75 96 ALA A C 1
ATOM 755 O O . ALA A 1 96 ? 1.937 -9.207 -10.382 1.00 80.75 96 ALA A O 1
ATOM 756 N N . ASP A 1 97 ? 0.538 -10.936 -10.770 1.00 78.94 97 ASP A N 1
ATOM 757 C CA . ASP A 1 97 ? -0.547 -10.123 -11.312 1.00 78.94 97 ASP A CA 1
ATOM 758 C C . ASP A 1 97 ? -1.056 -9.085 -10.315 1.00 78.94 97 ASP A C 1
ATOM 760 O O . ASP A 1 97 ? -1.402 -7.980 -10.722 1.00 78.94 97 ASP A O 1
ATOM 764 N N . LEU A 1 98 ? -1.024 -9.371 -9.010 1.00 77.00 98 LEU A N 1
ATOM 765 C CA . LEU A 1 98 ? -1.410 -8.405 -7.974 1.00 77.00 98 LEU A CA 1
ATOM 766 C C . LEU A 1 98 ? -0.483 -7.183 -7.948 1.00 77.00 98 LEU A C 1
ATOM 768 O O . LEU A 1 98 ? -0.906 -6.080 -7.602 1.00 77.00 98 LEU A O 1
ATOM 772 N N . LEU A 1 99 ? 0.783 -7.375 -8.321 1.00 75.88 99 LEU A N 1
ATOM 773 C CA . LEU A 1 99 ? 1.803 -6.329 -8.337 1.00 75.88 99 LEU A CA 1
ATOM 774 C C . LEU A 1 99 ? 1.871 -5.615 -9.690 1.00 75.88 99 LEU A C 1
ATOM 776 O O . LEU A 1 99 ? 2.163 -4.420 -9.738 1.00 75.88 99 LEU A O 1
ATOM 780 N N . THR A 1 100 ? 1.615 -6.325 -10.792 1.00 74.44 100 THR A N 1
ATOM 781 C CA . THR A 1 100 ? 1.654 -5.759 -12.150 1.00 74.44 100 THR A CA 1
ATOM 782 C C . THR A 1 100 ? 0.327 -5.132 -12.576 1.00 74.44 100 THR A C 1
ATOM 784 O O . THR A 1 100 ? 0.332 -4.243 -13.426 1.00 74.44 100 THR A O 1
ATOM 787 N N . HIS A 1 101 ? -0.794 -5.546 -11.981 1.00 73.62 101 HIS A N 1
ATOM 788 C CA . HIS A 1 101 ? -2.146 -5.047 -12.245 1.00 73.62 101 HIS A CA 1
ATOM 789 C C . HIS A 1 101 ? -2.725 -4.375 -10.994 1.00 73.62 101 HIS A C 1
ATOM 791 O O . HIS A 1 101 ? -3.709 -4.814 -10.401 1.00 73.62 101 HIS A O 1
ATOM 797 N N . GLY A 1 102 ? -2.082 -3.285 -10.583 1.00 70.50 102 GLY A N 1
ATOM 798 C CA . GLY A 1 102 ? -2.522 -2.487 -9.444 1.00 70.50 102 GLY A CA 1
ATOM 799 C C . GLY A 1 102 ? -3.920 -1.886 -9.641 1.00 70.50 102 GLY A C 1
ATOM 800 O O . GLY A 1 102 ? -4.285 -1.459 -10.741 1.00 70.50 102 GLY A O 1
ATOM 801 N N . LYS A 1 103 ? -4.710 -1.848 -8.563 1.00 73.94 103 LYS A N 1
ATOM 802 C CA . LYS A 1 103 ? -6.063 -1.273 -8.547 1.00 73.94 103 LYS A CA 1
ATOM 803 C C . LYS A 1 103 ? -6.024 0.174 -8.067 1.00 73.94 103 LYS A C 1
ATOM 805 O O . LYS A 1 103 ? -5.330 0.493 -7.102 1.00 73.94 103 LYS A O 1
ATOM 810 N N . ARG A 1 104 ? -6.813 1.036 -8.716 1.00 79.62 104 ARG A N 1
ATOM 811 C CA . ARG A 1 104 ? -7.100 2.396 -8.245 1.00 79.62 104 ARG A CA 1
ATOM 812 C C . ARG A 1 104 ? -8.333 2.351 -7.350 1.00 79.62 104 ARG A C 1
ATOM 814 O O . ARG A 1 104 ? -9.445 2.220 -7.853 1.00 79.62 104 ARG A O 1
ATOM 821 N N . ILE A 1 105 ? -8.118 2.440 -6.048 1.00 78.81 105 ILE A N 1
ATOM 822 C CA . ILE A 1 105 ? -9.160 2.460 -5.027 1.00 78.81 105 ILE A CA 1
ATOM 823 C C . ILE A 1 105 ? -9.127 3.851 -4.394 1.00 78.81 105 ILE A C 1
ATOM 825 O O . ILE A 1 105 ? -8.061 4.441 -4.234 1.00 78.81 105 ILE A O 1
ATOM 829 N N . ILE A 1 106 ? -10.308 4.403 -4.144 1.00 79.75 106 ILE A N 1
ATOM 830 C CA . ILE A 1 106 ? -10.492 5.705 -3.501 1.00 79.75 106 ILE A CA 1
ATOM 831 C C . ILE A 1 106 ? -11.151 5.418 -2.147 1.00 79.75 106 ILE A C 1
ATOM 833 O O . ILE A 1 106 ? -12.077 4.594 -2.123 1.00 79.75 106 ILE A O 1
ATOM 837 N N . PRO A 1 107 ? -10.701 6.058 -1.051 1.00 75.62 107 PRO A N 1
ATOM 838 C CA . PRO A 1 107 ? -11.290 5.853 0.266 1.00 75.62 107 PRO A CA 1
ATOM 839 C C . PRO A 1 107 ? -12.790 6.156 0.254 1.00 75.62 107 PRO A C 1
ATOM 841 O O . PRO A 1 107 ? -13.236 7.130 -0.362 1.00 75.62 107 PRO A O 1
ATOM 844 N N . ARG A 1 108 ? -13.551 5.278 0.906 1.00 69.00 108 ARG A N 1
ATOM 845 C CA . ARG A 1 108 ? -14.996 5.339 1.137 1.00 69.00 108 ARG A CA 1
ATOM 846 C C . ARG A 1 108 ? -15.301 4.696 2.475 1.00 69.00 108 ARG A C 1
ATOM 848 O O . ARG A 1 108 ? -14.575 3.725 2.804 1.00 69.00 108 ARG A O 1
#

Secondary structure (DSSP, 8-state):
------HHHHGGG-HHHHHHHHHHTSEE----HHHHHHHHHHHHH-TT--S------SS-EEHHHHHHHHHHHTS------PPPHHHHHHHHGGGHHHHHS-------

Radius of gyration: 19.12 Å; chains: 1; bounding box: 52×28×59 Å

Foldseek 3Di:
DDPDDPPPVVLVPDVQSVQQVLLQQAKDFDADVVLVVVVVVVCVVDPVNDDDWDRGDQDIDGNNVVVQCCCVVPVVHHDDGGD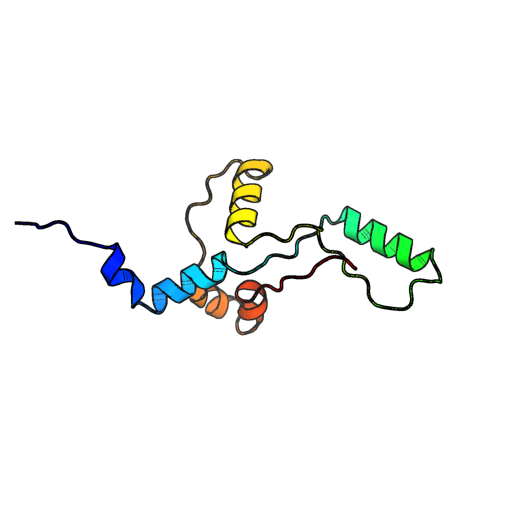GLVVLCVVPNPCSCCSSHHDDDHTD

Sequence (108 aa):
MLKEMDWHSRLKGCEKIKAVRRTLNAWRSWSHITEEVALYLFALEDQRVSDGLNATAPNPIISEQFANHLSMAVLGKTNTKGFPGIILHILLGPAADLLTHGKRIIPR

pLDDT: mean 73.7, std 15.13, range [36.03, 93.31]